Protein AF-A0AAN8Q2R5-F1 (afdb_monomer_lite)

Foldseek 3Di:
DVVVVLVVLVVLLVVLVVLQVVLVVVQVVVVVVCVVVVHDPDDDDVVSVVSNVVSVVSNVVSVVVNVDDDDDPDPVVVCVPDDPVNVVDDPVPDDPPDPCCVVCVVVVVVVVD

Sequence (113 aa):
MTQEMAFIHKLCVSVGLIALAHAAYSATQHHAYLRLTEQEFAWLPLDIILQCLFGLSITYYGIINIAGQFKSIKASAEMETKTWEMLSNRQSFYTFHHRGKALYGDRERVELE

Radius of gyration: 30.19 Å; chains: 1; bounding box: 70×29×69 Å

Organism: Patella caerulea (NC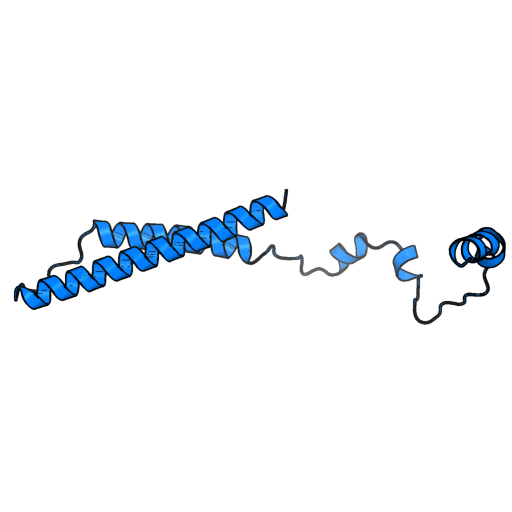BI:txid87958)

pLDDT: mean 84.05, std 10.54, range [48.56, 96.56]

Structure (mmCIF, N/CA/C/O backbone):
data_AF-A0AAN8Q2R5-F1
#
_entry.id   AF-A0AAN8Q2R5-F1
#
loop_
_atom_site.group_PDB
_atom_site.id
_atom_site.type_symbol
_atom_site.label_atom_id
_atom_site.label_alt_id
_atom_site.label_comp_id
_atom_site.label_asym_id
_atom_site.label_entity_id
_atom_site.label_seq_id
_atom_site.pdbx_PDB_ins_code
_atom_site.Cartn_x
_atom_site.Cartn_y
_atom_site.Cartn_z
_atom_site.occupancy
_atom_site.B_iso_or_equiv
_atom_site.auth_seq_id
_atom_site.auth_comp_id
_atom_site.auth_asym_id
_atom_site.auth_atom_id
_atom_site.pdbx_PDB_model_num
ATOM 1 N N . MET A 1 1 ? 5.264 9.672 -12.583 1.00 54.91 1 MET A N 1
ATOM 2 C CA . MET A 1 1 ? 3.885 9.137 -12.538 1.00 54.91 1 MET A CA 1
ATOM 3 C C . MET A 1 1 ? 3.796 7.776 -11.840 1.00 54.91 1 MET A C 1
ATOM 5 O O . MET A 1 1 ? 2.980 7.642 -10.947 1.00 54.91 1 MET A O 1
ATOM 9 N N . THR A 1 2 ? 4.639 6.778 -12.138 1.00 65.25 2 THR A N 1
ATOM 10 C CA . THR A 1 2 ? 4.578 5.460 -11.456 1.00 65.25 2 THR A CA 1
ATOM 11 C C . THR A 1 2 ? 5.019 5.482 -9.985 1.00 65.25 2 THR A C 1
ATOM 13 O O . THR A 1 2 ? 4.420 4.793 -9.164 1.00 65.25 2 THR A O 1
ATOM 16 N N . GLN A 1 3 ? 6.026 6.285 -9.624 1.00 63.62 3 GLN A N 1
ATOM 17 C CA . GLN A 1 3 ? 6.541 6.332 -8.246 1.00 63.62 3 GLN A CA 1
ATOM 18 C C . GLN A 1 3 ? 5.560 6.993 -7.259 1.00 63.62 3 GLN A C 1
ATOM 20 O O . GLN A 1 3 ? 5.387 6.513 -6.142 1.00 63.62 3 GLN A O 1
ATOM 25 N N . GLU A 1 4 ? 4.880 8.054 -7.695 1.00 71.56 4 GLU A N 1
ATOM 26 C CA . GLU A 1 4 ? 3.870 8.770 -6.907 1.00 71.56 4 GLU A CA 1
ATOM 27 C C . GLU A 1 4 ? 2.648 7.882 -6.637 1.00 71.56 4 GLU A C 1
ATOM 29 O O . GLU A 1 4 ? 2.227 7.718 -5.493 1.00 71.56 4 GLU A O 1
ATOM 34 N N . MET A 1 5 ? 2.166 7.179 -7.667 1.00 75.62 5 MET A N 1
ATOM 35 C CA . MET A 1 5 ? 1.076 6.212 -7.520 1.00 75.62 5 MET A CA 1
ATOM 36 C C . MET A 1 5 ? 1.480 5.050 -6.604 1.00 75.62 5 MET A C 1
ATOM 38 O O . MET A 1 5 ? 0.693 4.623 -5.765 1.00 75.62 5 MET A O 1
ATOM 42 N N . ALA A 1 6 ? 2.717 4.555 -6.688 1.00 79.44 6 ALA A N 1
ATOM 43 C CA . ALA A 1 6 ? 3.197 3.505 -5.788 1.00 79.44 6 ALA A CA 1
ATOM 44 C C . ALA A 1 6 ? 3.235 3.955 -4.315 1.00 79.44 6 ALA A C 1
ATOM 46 O O . ALA A 1 6 ? 2.950 3.156 -3.422 1.00 79.44 6 ALA A O 1
ATOM 47 N N . PHE A 1 7 ? 3.563 5.221 -4.049 1.00 88.25 7 PHE A N 1
ATOM 48 C CA . PHE A 1 7 ? 3.542 5.778 -2.697 1.00 88.25 7 PHE A CA 1
ATOM 49 C C . PHE A 1 7 ? 2.116 5.857 -2.135 1.00 88.25 7 PHE A C 1
ATOM 51 O O . PHE A 1 7 ? 1.884 5.427 -1.006 1.00 88.25 7 PHE A O 1
ATOM 58 N N . ILE A 1 8 ? 1.146 6.291 -2.946 1.00 89.44 8 ILE A N 1
ATOM 59 C CA . ILE A 1 8 ? -0.271 6.366 -2.557 1.00 89.44 8 ILE A CA 1
ATOM 60 C C . ILE A 1 8 ? -0.817 4.990 -2.153 1.00 89.44 8 ILE A C 1
ATOM 62 O O . ILE A 1 8 ? -1.465 4.870 -1.115 1.00 89.44 8 ILE A O 1
ATOM 66 N N . HIS A 1 9 ? -0.525 3.931 -2.914 1.00 89.56 9 HIS A N 1
ATOM 67 C CA . HIS A 1 9 ? -0.997 2.585 -2.565 1.00 89.56 9 HIS A CA 1
ATOM 68 C C . HIS A 1 9 ? -0.374 2.068 -1.262 1.00 89.56 9 HIS A C 1
ATOM 70 O O . HIS A 1 9 ? -1.068 1.461 -0.449 1.00 89.56 9 HIS A O 1
ATOM 76 N N . LYS A 1 10 ? 0.911 2.352 -1.015 1.00 90.31 10 LYS A N 1
ATOM 77 C CA . LYS A 1 10 ? 1.574 2.007 0.254 1.00 90.31 10 LYS A CA 1
ATOM 78 C C . LYS A 1 10 ? 0.969 2.764 1.435 1.00 90.31 10 LYS A C 1
ATOM 80 O O . LYS A 1 10 ? 0.736 2.160 2.481 1.00 90.31 10 LYS A O 1
ATOM 85 N N . LEU A 1 11 ? 0.664 4.051 1.257 1.00 92.81 11 LEU A N 1
ATOM 86 C CA . LEU A 1 11 ? -0.056 4.834 2.261 1.00 92.81 11 LEU A CA 1
ATOM 87 C C . LEU A 1 11 ? -1.445 4.249 2.531 1.00 92.81 11 LEU A C 1
ATOM 89 O O . LEU A 1 11 ? -1.792 4.029 3.688 1.00 92.81 11 LEU A O 1
ATOM 93 N N . CYS A 1 12 ? -2.198 3.915 1.482 1.00 92.12 12 CYS A N 1
ATOM 94 C CA . CYS A 1 12 ? -3.513 3.282 1.576 1.00 92.12 12 CYS A CA 1
ATOM 95 C C . CY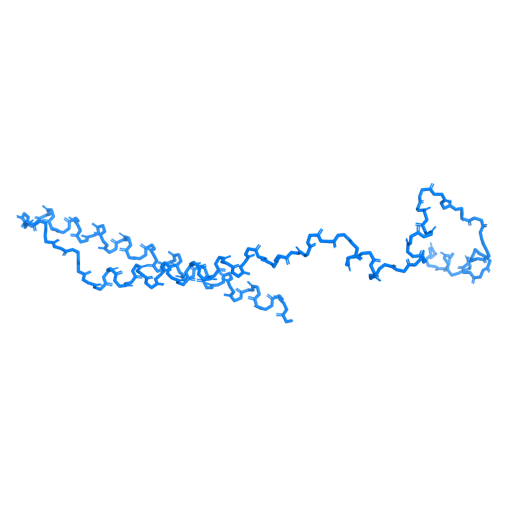S A 1 12 ? -3.475 1.989 2.415 1.00 92.12 12 CYS A C 1
ATOM 97 O O . CYS A 1 12 ? -4.262 1.837 3.349 1.00 92.12 12 CYS A O 1
ATOM 99 N N . VAL A 1 13 ? -2.497 1.107 2.166 1.00 93.69 13 VAL A N 1
ATOM 100 C CA . VAL A 1 13 ? -2.293 -0.113 2.970 1.00 93.69 13 VAL A CA 1
ATOM 101 C C . VAL A 1 13 ? -1.950 0.218 4.422 1.00 93.69 13 VAL A C 1
ATOM 103 O O . VAL A 1 13 ? -2.510 -0.389 5.331 1.00 93.69 13 VAL A O 1
ATOM 106 N N . SER A 1 14 ? -1.068 1.192 4.665 1.00 94.31 14 SER A N 1
ATOM 107 C CA . SER A 1 14 ? -0.693 1.574 6.033 1.00 94.31 14 SER A CA 1
ATOM 108 C C . SER A 1 14 ? -1.884 2.099 6.844 1.00 94.31 14 SER A C 1
ATOM 110 O O . SER A 1 14 ? -2.098 1.666 7.974 1.00 94.31 14 SER A O 1
ATOM 112 N N . VAL A 1 15 ? -2.716 2.956 6.245 1.00 94.56 15 VAL A N 1
ATOM 113 C CA . VAL A 1 15 ? -3.933 3.489 6.870 1.00 94.56 15 VAL A CA 1
ATOM 114 C C . VAL A 1 15 ? -4.953 2.377 7.113 1.00 94.56 15 VAL A C 1
ATOM 116 O O . VAL A 1 15 ? -5.528 2.308 8.197 1.00 94.56 15 VAL A O 1
ATOM 119 N N . GLY A 1 16 ? -5.135 1.469 6.149 1.00 94.19 16 GLY A N 1
ATOM 120 C CA . GLY A 1 16 ? -6.011 0.307 6.298 1.00 94.19 16 GLY A CA 1
ATOM 121 C C . GLY A 1 16 ? -5.600 -0.615 7.456 1.00 94.19 16 GLY A C 1
ATOM 122 O O . GLY A 1 16 ? -6.450 -1.021 8.249 1.00 94.19 16 GLY A O 1
ATOM 123 N N . LEU A 1 17 ? -4.297 -0.869 7.629 1.00 95.38 17 LEU A N 1
ATOM 124 C CA . LEU A 1 17 ? -3.769 -1.654 8.752 1.00 95.38 17 LEU A CA 1
ATOM 125 C C . LEU A 1 17 ? -3.958 -0.956 10.102 1.00 95.38 17 LEU A C 1
ATOM 127 O O . LEU A 1 17 ? -4.330 -1.610 11.075 1.00 95.38 17 LEU A O 1
ATOM 131 N N . ILE A 1 18 ? -3.747 0.361 10.170 1.00 96.56 18 ILE A N 1
ATOM 132 C CA . ILE A 1 18 ? -3.998 1.140 11.392 1.00 96.56 18 ILE A CA 1
ATOM 133 C C . ILE A 1 18 ? -5.489 1.095 11.753 1.00 96.56 18 ILE A C 1
ATOM 135 O O . ILE A 1 18 ? -5.833 0.881 12.915 1.00 96.56 18 ILE A O 1
ATOM 139 N N . ALA A 1 19 ? -6.383 1.229 10.769 1.00 94.62 19 ALA A N 1
ATOM 140 C CA . ALA A 1 19 ? -7.825 1.136 10.984 1.00 94.62 19 ALA A CA 1
ATOM 141 C C . ALA A 1 19 ? -8.253 -0.253 11.491 1.00 94.62 19 ALA A C 1
ATOM 143 O O . ALA A 1 19 ? -9.077 -0.341 12.403 1.00 94.62 19 ALA A O 1
ATOM 144 N N . LEU A 1 20 ? -7.665 -1.327 10.950 1.00 95.12 20 LEU A N 1
ATOM 145 C CA . LEU A 1 20 ? -7.889 -2.701 11.414 1.00 95.12 20 LEU A CA 1
ATOM 146 C C . LEU A 1 20 ? -7.361 -2.924 12.835 1.00 95.12 20 LEU A C 1
ATOM 148 O O . LEU A 1 20 ? -8.054 -3.523 13.655 1.00 95.12 20 LEU A O 1
ATOM 152 N N . ALA A 1 21 ? -6.172 -2.408 13.155 1.00 96.06 21 ALA A N 1
ATOM 153 C CA . ALA A 1 21 ? -5.616 -2.477 14.504 1.00 96.06 21 ALA A CA 1
ATOM 154 C C . ALA A 1 21 ? -6.504 -1.736 15.516 1.00 96.06 21 ALA A C 1
ATOM 156 O O . ALA A 1 21 ? -6.766 -2.251 16.603 1.00 96.06 21 ALA A O 1
ATOM 157 N N . HIS A 1 22 ? -7.030 -0.569 15.137 1.00 94.88 22 HIS A N 1
ATOM 158 C CA . HIS A 1 22 ? -7.983 0.176 15.954 1.00 94.88 22 HIS A CA 1
ATOM 159 C C . HIS A 1 22 ? -9.279 -0.617 16.178 1.00 94.88 22 HIS A C 1
ATOM 161 O O . HIS A 1 22 ? -9.724 -0.748 17.315 1.00 94.88 22 HIS A O 1
ATOM 167 N N . ALA A 1 23 ? -9.855 -1.210 15.127 1.00 94.56 23 ALA A N 1
ATOM 168 C CA . ALA A 1 23 ? -11.052 -2.045 15.249 1.00 94.56 23 ALA A CA 1
ATOM 169 C C . ALA A 1 23 ? -10.818 -3.270 16.155 1.00 94.56 23 ALA A C 1
ATOM 171 O O . ALA A 1 23 ? -11.665 -3.593 16.987 1.00 94.56 23 ALA A O 1
ATOM 172 N N . ALA A 1 24 ? -9.653 -3.918 16.049 1.00 94.00 24 ALA A N 1
ATOM 173 C CA . ALA A 1 24 ? -9.273 -5.044 16.902 1.00 94.00 24 ALA A CA 1
ATOM 174 C C . ALA A 1 24 ? -9.109 -4.631 18.374 1.00 94.00 24 ALA A C 1
ATOM 176 O O . ALA A 1 24 ? -9.561 -5.347 19.274 1.00 94.00 24 ALA A O 1
ATOM 177 N N . TYR A 1 25 ? -8.509 -3.463 18.625 1.00 95.12 25 TYR A N 1
ATOM 178 C CA . TYR A 1 25 ? -8.402 -2.898 19.969 1.00 95.12 25 TYR A CA 1
ATOM 179 C C . TYR A 1 25 ? -9.789 -2.604 20.555 1.00 95.12 25 TYR A C 1
ATOM 181 O O . TYR A 1 25 ? -10.096 -3.063 21.655 1.00 95.12 25 TYR A O 1
ATOM 189 N N . SER A 1 26 ? -10.663 -1.932 19.797 1.00 93.12 26 SER A N 1
ATOM 190 C CA . SER A 1 26 ? -12.041 -1.646 20.214 1.00 93.12 26 SER A CA 1
ATOM 191 C C . SER A 1 26 ? -12.840 -2.922 20.496 1.00 93.12 26 SER A C 1
ATOM 193 O O . SER A 1 26 ? -13.534 -2.989 21.508 1.00 93.12 26 SER A O 1
ATOM 195 N N . ALA A 1 27 ? -12.711 -3.956 19.657 1.00 91.50 27 ALA A N 1
ATOM 196 C CA . ALA A 1 27 ? -13.371 -5.244 19.874 1.00 91.50 27 ALA A CA 1
ATOM 197 C C . ALA A 1 27 ? -12.873 -5.926 21.158 1.00 91.50 27 ALA A C 1
ATOM 199 O O . ALA A 1 27 ? -13.670 -6.386 21.973 1.00 91.50 27 ALA A O 1
ATOM 200 N N . THR A 1 28 ? -11.556 -5.936 21.379 1.00 91.75 28 THR A N 1
ATOM 201 C CA . THR A 1 28 ? -10.950 -6.534 22.579 1.00 91.75 28 THR A CA 1
ATOM 202 C C . THR A 1 28 ? -11.386 -5.803 23.846 1.00 91.75 28 THR A C 1
ATOM 204 O O . THR A 1 28 ? -11.763 -6.441 24.830 1.00 91.75 28 THR A O 1
ATOM 207 N N . GLN A 1 29 ? -11.387 -4.468 23.820 1.00 91.81 29 GLN A N 1
ATOM 208 C CA . GLN A 1 29 ? -11.846 -3.649 24.938 1.00 91.81 29 GLN A CA 1
ATOM 209 C C . GLN A 1 29 ? -13.336 -3.868 25.221 1.00 91.81 29 GLN A C 1
ATOM 211 O O . GLN A 1 29 ? -13.722 -3.992 26.381 1.00 91.81 29 GLN A O 1
ATOM 216 N N . HIS A 1 30 ? -14.166 -3.967 24.181 1.00 88.62 30 HIS A N 1
ATOM 217 C CA . HIS A 1 30 ? -15.588 -4.264 24.328 1.00 88.62 30 HIS A CA 1
ATOM 218 C C . HIS A 1 30 ? -15.807 -5.637 24.980 1.00 88.62 30 HIS A C 1
ATOM 220 O O . HIS A 1 30 ? -16.524 -5.743 25.971 1.00 88.62 30 HIS A O 1
ATOM 226 N N . HIS A 1 31 ? -15.105 -6.674 24.517 1.00 87.00 31 HIS A N 1
ATOM 227 C CA . HIS A 1 31 ? -15.169 -8.005 25.127 1.00 87.00 31 HIS A CA 1
ATOM 228 C C . HIS A 1 31 ? -14.694 -8.005 26.588 1.00 87.00 31 HIS A C 1
ATOM 230 O O . HIS A 1 31 ? -15.279 -8.687 27.427 1.00 87.00 31 HIS A O 1
ATOM 236 N N . ALA A 1 32 ? -13.646 -7.244 26.917 1.00 88.00 32 ALA A N 1
ATOM 237 C CA . ALA A 1 32 ? -13.186 -7.098 28.296 1.00 88.00 32 ALA A CA 1
ATOM 238 C C . ALA A 1 32 ? -14.240 -6.405 29.176 1.00 88.00 32 ALA A C 1
ATOM 240 O O . ALA A 1 32 ? -14.489 -6.852 30.294 1.00 88.00 32 ALA A O 1
ATOM 241 N N . TYR A 1 33 ? -14.895 -5.364 28.657 1.00 86.75 33 TYR A N 1
ATOM 242 C CA . TYR A 1 33 ? -15.955 -4.635 29.352 1.00 86.75 33 TYR A CA 1
ATOM 243 C C . TYR A 1 33 ? -17.172 -5.517 29.666 1.00 86.75 33 TYR A C 1
ATOM 245 O O . TYR A 1 33 ? -17.639 -5.512 30.806 1.00 86.75 33 TYR A O 1
ATOM 253 N N . LEU A 1 34 ? -17.640 -6.324 28.705 1.00 86.06 34 LEU A N 1
ATOM 254 C CA . LEU A 1 34 ? -18.760 -7.250 28.930 1.00 86.06 34 LEU A CA 1
ATOM 255 C C . LEU A 1 34 ? -18.425 -8.294 30.001 1.00 86.06 34 LEU A C 1
ATOM 257 O O . LEU A 1 34 ? -19.242 -8.572 30.873 1.00 86.06 34 LEU A O 1
ATOM 261 N N . ARG A 1 35 ? -17.193 -8.821 29.988 1.00 84.19 35 ARG A N 1
ATOM 262 C CA . ARG A 1 35 ? -16.726 -9.773 31.008 1.00 84.19 35 ARG A CA 1
ATOM 263 C C . ARG A 1 35 ? -16.708 -9.171 32.414 1.00 84.19 35 ARG A C 1
ATOM 265 O O . ARG A 1 35 ? -16.997 -9.881 33.366 1.00 84.19 35 ARG A O 1
ATOM 272 N N . LEU A 1 36 ? -16.354 -7.892 32.542 1.00 86.12 36 LEU A N 1
ATOM 273 C CA . LEU A 1 36 ? -16.322 -7.167 33.820 1.00 86.12 36 LEU A CA 1
ATOM 274 C C . LEU A 1 36 ? -17.718 -6.869 34.379 1.00 86.12 36 LEU A C 1
ATOM 276 O O . LEU A 1 36 ? -17.872 -6.747 35.588 1.00 86.12 36 LEU A O 1
ATOM 280 N N . THR A 1 37 ? -18.716 -6.718 33.510 1.00 84.50 37 THR A N 1
ATOM 281 C CA . THR A 1 37 ? -20.087 -6.340 33.887 1.00 84.50 37 THR A CA 1
ATOM 282 C C . THR A 1 37 ? -21.037 -7.532 34.001 1.00 84.50 37 THR A C 1
ATOM 284 O O . THR A 1 37 ? -22.226 -7.323 34.231 1.00 84.50 37 THR A O 1
ATOM 287 N N . GLU A 1 38 ? -20.525 -8.761 33.845 1.00 80.50 38 GLU A N 1
ATOM 288 C CA . GLU A 1 38 ? -21.297 -10.017 33.845 1.00 80.50 38 GLU A CA 1
ATOM 289 C C . GLU A 1 38 ? -22.513 -9.999 32.901 1.00 80.50 38 GLU A C 1
ATOM 291 O O . GLU A 1 38 ? -23.464 -10.761 33.070 1.00 80.50 38 GLU A O 1
ATOM 296 N N . GLN A 1 39 ? -22.496 -9.138 31.879 1.00 75.81 39 GLN A N 1
ATOM 297 C CA . GLN A 1 39 ? -23.541 -9.130 30.865 1.00 75.81 39 GLN A CA 1
ATOM 298 C C . GLN A 1 39 ? -23.347 -10.317 29.923 1.00 75.81 39 GLN A C 1
ATOM 300 O O . GLN A 1 39 ? -22.217 -10.678 29.581 1.00 75.81 39 GLN A O 1
ATOM 305 N N . GLU A 1 40 ? -24.451 -10.927 29.482 1.00 70.94 40 GLU A N 1
ATOM 306 C CA . GLU A 1 40 ? -24.391 -11.940 28.429 1.00 70.94 40 GLU A CA 1
ATOM 307 C C . GLU A 1 40 ? -23.700 -11.352 27.195 1.00 70.94 40 GLU A C 1
ATOM 309 O O . GLU A 1 40 ? -23.849 -10.161 26.915 1.00 70.94 40 GLU A O 1
ATOM 314 N N . PHE A 1 41 ? -22.920 -12.176 26.482 1.00 62.94 41 PHE A N 1
ATOM 315 C CA . PHE A 1 41 ? -22.160 -11.778 25.295 1.00 62.94 41 PHE A CA 1
ATOM 316 C C . PHE A 1 41 ? -23.098 -11.248 24.206 1.00 62.94 41 PHE A C 1
ATOM 318 O O . PHE A 1 41 ? -23.526 -11.972 23.307 1.00 62.94 41 PHE A O 1
ATOM 325 N N . ALA A 1 42 ? -23.430 -9.967 24.308 1.00 67.31 42 ALA A N 1
ATOM 326 C CA . ALA A 1 42 ? -24.182 -9.249 23.314 1.00 67.31 42 ALA A CA 1
ATOM 327 C C . ALA A 1 42 ? -23.334 -9.128 22.046 1.00 67.31 42 ALA A C 1
ATOM 329 O O . ALA A 1 42 ? -22.101 -9.106 22.072 1.00 67.31 42 ALA A O 1
ATOM 330 N N . TRP A 1 43 ? -24.035 -9.080 20.922 1.00 74.00 43 TRP A N 1
ATOM 331 C CA . TRP A 1 43 ? -23.480 -8.907 19.591 1.00 74.00 43 TRP A CA 1
ATOM 332 C C . TRP A 1 43 ? -22.498 -7.732 19.543 1.00 74.00 43 TRP A C 1
ATOM 334 O O . TRP A 1 43 ? -22.737 -6.689 20.153 1.00 74.00 43 TRP A O 1
ATOM 344 N N . LEU A 1 44 ? -21.409 -7.892 18.786 1.00 80.88 44 LEU A N 1
ATOM 345 C CA . LEU A 1 44 ? -20.426 -6.828 18.604 1.00 80.88 44 LEU A CA 1
ATOM 346 C C . LEU A 1 44 ? -21.113 -5.600 17.972 1.00 80.88 44 LEU A C 1
ATOM 348 O O . LEU A 1 44 ? -21.858 -5.770 17.000 1.00 80.88 44 LEU A O 1
ATOM 352 N N . PRO A 1 45 ? -20.882 -4.377 18.480 1.00 87.38 45 PRO A N 1
ATOM 353 C CA . PRO A 1 45 ? -21.531 -3.186 17.953 1.00 87.38 45 PRO A CA 1
ATOM 354 C C . PRO A 1 45 ? -21.232 -3.018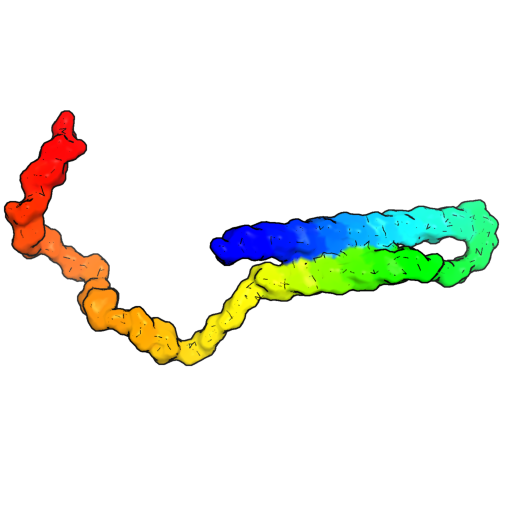 16.461 1.00 87.38 45 PRO A C 1
ATOM 356 O O . PRO A 1 45 ? -20.097 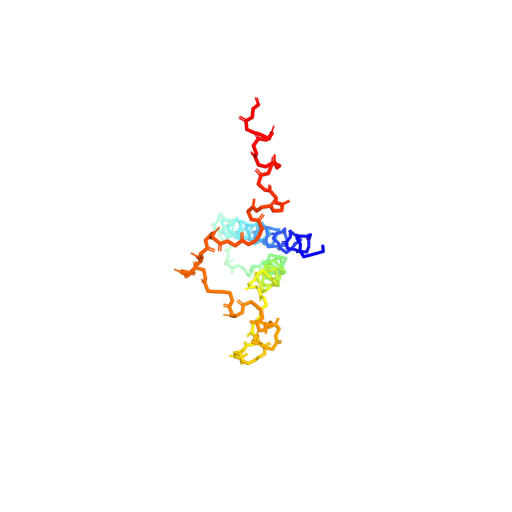-3.208 16.008 1.00 87.38 45 PRO A O 1
ATOM 359 N N . LEU A 1 46 ? -22.269 -2.646 15.705 1.00 88.69 46 LEU A N 1
ATOM 360 C CA . LEU A 1 46 ? -22.217 -2.530 14.244 1.00 88.69 46 LEU A CA 1
ATOM 361 C C . LEU A 1 46 ? -21.098 -1.600 13.768 1.00 88.69 46 LEU A C 1
ATOM 363 O O . LEU A 1 46 ? -20.481 -1.874 12.743 1.00 88.69 46 LEU A O 1
ATOM 367 N N . ASP A 1 47 ? -20.778 -0.561 14.536 1.00 90.38 47 ASP A N 1
ATOM 368 C CA . ASP A 1 47 ? -19.718 0.390 14.199 1.00 90.38 47 ASP A CA 1
ATOM 369 C C . ASP A 1 47 ? -18.340 -0.285 14.078 1.00 90.38 47 ASP A C 1
ATOM 371 O O . ASP A 1 47 ? -17.601 -0.016 13.129 1.00 90.38 47 ASP A O 1
ATOM 375 N N . ILE A 1 48 ? -18.009 -1.229 14.973 1.00 92.56 48 ILE A N 1
ATOM 376 C CA . ILE A 1 48 ? -16.734 -1.971 14.931 1.00 92.56 48 ILE A CA 1
ATOM 377 C C . ILE A 1 48 ? -16.700 -2.906 13.717 1.00 92.56 48 ILE A C 1
ATOM 379 O O . ILE A 1 48 ? -15.671 -3.026 13.047 1.00 92.56 48 ILE A O 1
ATOM 383 N N . ILE A 1 49 ? -17.832 -3.546 13.410 1.00 92.69 49 ILE A N 1
ATOM 384 C CA . ILE A 1 49 ? -17.967 -4.437 12.251 1.00 92.69 49 ILE A CA 1
ATOM 385 C C . ILE A 1 49 ? -17.765 -3.645 10.956 1.00 92.69 49 ILE A C 1
ATOM 387 O O . ILE A 1 49 ? -16.980 -4.055 10.100 1.00 92.69 49 ILE A O 1
ATOM 391 N N . LEU A 1 50 ? -18.422 -2.489 10.828 1.00 94.19 50 LEU A N 1
ATOM 392 C CA . LEU A 1 50 ? -18.285 -1.612 9.669 1.00 94.19 50 LEU A CA 1
ATOM 393 C C . LEU A 1 50 ? -16.852 -1.089 9.537 1.00 94.19 50 LEU A C 1
ATOM 395 O O . LEU A 1 50 ? -16.279 -1.178 8.452 1.00 94.19 50 LEU A O 1
ATOM 399 N N . GLN A 1 51 ? -16.233 -0.618 10.624 1.00 94.06 51 GLN A N 1
ATOM 400 C CA . GLN A 1 51 ? -14.847 -0.143 10.592 1.00 94.06 51 GLN A CA 1
ATOM 401 C C . GLN A 1 51 ? -13.868 -1.241 10.155 1.00 94.06 51 GLN A C 1
ATOM 403 O O . GLN A 1 51 ? -12.967 -0.979 9.355 1.00 94.06 51 GLN A O 1
ATOM 408 N N . CYS A 1 52 ? -14.064 -2.476 10.623 1.00 95.25 52 CYS A N 1
ATOM 409 C CA . CYS A 1 52 ? -13.271 -3.624 10.195 1.00 95.25 52 CYS A CA 1
ATOM 410 C C . CYS A 1 52 ? -13.474 -3.925 8.700 1.00 95.25 52 CYS A C 1
ATOM 412 O O . CYS A 1 52 ? -12.499 -4.084 7.967 1.00 95.25 52 CYS A O 1
ATOM 414 N N . LEU A 1 53 ? -14.723 -3.926 8.217 1.00 95.88 53 LEU A N 1
ATOM 415 C CA . LEU A 1 53 ? -15.052 -4.188 6.813 1.00 95.88 53 LEU A CA 1
ATOM 416 C C . LEU A 1 53 ? -14.452 -3.133 5.869 1.00 95.88 53 LEU A C 1
ATOM 418 O O . LEU A 1 53 ? -13.876 -3.479 4.833 1.00 95.88 53 LEU A O 1
ATOM 422 N N . PHE A 1 54 ? -14.541 -1.852 6.234 1.00 95.12 54 PHE A N 1
ATOM 423 C CA . PHE A 1 54 ? -13.927 -0.762 5.476 1.00 95.12 54 PHE A CA 1
ATOM 424 C C . PHE A 1 54 ? -12.397 -0.847 5.509 1.00 95.12 54 PHE A C 1
ATOM 426 O O . PHE A 1 54 ? -11.764 -0.784 4.454 1.00 95.12 54 PHE A O 1
ATOM 433 N N . GLY A 1 55 ? -11.796 -1.061 6.685 1.00 94.81 55 GLY A N 1
ATOM 434 C CA . GLY A 1 55 ? -10.345 -1.216 6.835 1.00 94.81 55 GLY A CA 1
ATOM 435 C C . GLY A 1 55 ? -9.788 -2.389 6.022 1.00 94.81 55 GLY A C 1
ATOM 436 O O . GLY A 1 55 ? -8.768 -2.252 5.341 1.00 94.81 55 GLY A O 1
ATOM 437 N N . LEU A 1 56 ? -10.499 -3.519 6.011 1.00 95.12 56 LEU A N 1
ATOM 438 C CA . LEU A 1 56 ? -10.170 -4.687 5.199 1.00 95.12 56 LEU A CA 1
ATOM 439 C C . LEU A 1 56 ? -10.268 -4.380 3.700 1.00 95.12 56 LEU A C 1
ATOM 441 O O . LEU A 1 56 ? -9.332 -4.671 2.958 1.00 95.12 56 LEU A O 1
ATOM 445 N N . SER A 1 57 ? -11.364 -3.757 3.258 1.00 95.44 57 SER A N 1
ATOM 446 C CA . SER A 1 57 ? -11.596 -3.435 1.843 1.00 95.44 57 SER A CA 1
ATOM 447 C C . SER A 1 57 ? -10.522 -2.493 1.286 1.00 95.44 57 SER A C 1
ATOM 449 O O . SER A 1 57 ? -9.984 -2.730 0.204 1.00 95.44 57 SER A O 1
ATOM 451 N N . ILE A 1 58 ? -10.153 -1.462 2.055 1.00 93.44 58 ILE A N 1
ATOM 452 C CA . ILE A 1 58 ? -9.087 -0.507 1.716 1.00 93.44 58 ILE A CA 1
ATOM 453 C C . ILE A 1 58 ? -7.733 -1.221 1.620 1.00 93.44 58 ILE A C 1
ATOM 455 O O . ILE A 1 58 ? -7.006 -1.059 0.638 1.00 93.44 58 ILE A O 1
ATOM 459 N N . THR A 1 59 ? -7.411 -2.054 2.612 1.00 94.50 59 THR A N 1
ATOM 460 C CA . THR A 1 59 ? -6.148 -2.805 2.651 1.00 94.50 59 THR A CA 1
ATOM 461 C C . THR A 1 59 ? -6.040 -3.767 1.467 1.00 94.50 59 THR A C 1
ATOM 463 O O . THR A 1 59 ? -5.013 -3.803 0.791 1.00 94.50 59 THR A O 1
ATOM 466 N N . TYR A 1 60 ? -7.115 -4.500 1.170 1.00 93.75 60 TYR A N 1
ATOM 467 C CA . TYR A 1 60 ? -7.193 -5.423 0.039 1.00 93.75 60 TYR A CA 1
ATOM 468 C C . TYR A 1 60 ? -6.956 -4.708 -1.296 1.00 93.75 60 TYR A C 1
ATOM 470 O O . TYR A 1 60 ? -6.108 -5.127 -2.085 1.00 93.75 60 TYR A O 1
ATOM 478 N N . TYR A 1 61 ? -7.632 -3.577 -1.514 1.00 91.19 61 TYR A N 1
ATOM 479 C CA . TYR A 1 61 ? -7.448 -2.765 -2.714 1.00 91.19 61 TYR A CA 1
ATOM 480 C C . TYR A 1 61 ? -6.013 -2.229 -2.842 1.00 91.19 61 TYR A C 1
ATOM 482 O O . TYR A 1 61 ? -5.421 -2.260 -3.923 1.00 91.19 61 TYR A O 1
ATOM 490 N N . GLY A 1 62 ? -5.416 -1.771 -1.740 1.00 90.38 62 GLY A N 1
ATOM 491 C CA . GLY A 1 62 ? -4.031 -1.304 -1.726 1.00 90.38 62 GLY A CA 1
ATOM 492 C C . GLY A 1 62 ? -3.028 -2.405 -2.089 1.00 90.38 62 GLY A C 1
ATOM 493 O O . GLY A 1 62 ? -2.130 -2.171 -2.898 1.00 90.38 62 GLY A O 1
ATOM 494 N N . ILE A 1 63 ? -3.205 -3.618 -1.556 1.00 91.25 63 ILE A N 1
ATOM 495 C CA . ILE A 1 63 ? -2.302 -4.753 -1.802 1.00 91.25 63 ILE A CA 1
ATOM 496 C C . ILE A 1 63 ? -2.332 -5.187 -3.270 1.00 91.25 63 ILE A C 1
ATOM 498 O O . ILE A 1 63 ? -1.267 -5.387 -3.855 1.00 91.25 63 ILE A O 1
ATOM 502 N N . ILE A 1 64 ? -3.515 -5.290 -3.885 1.00 91.12 64 ILE A N 1
ATOM 503 C CA . ILE A 1 64 ? -3.637 -5.683 -5.301 1.00 91.12 64 ILE A CA 1
ATOM 504 C C . ILE A 1 64 ? -2.855 -4.726 -6.201 1.00 91.12 64 ILE A C 1
ATOM 506 O O . ILE A 1 64 ? -2.148 -5.161 -7.105 1.00 91.12 64 ILE A O 1
ATOM 510 N N . ASN A 1 65 ? -2.932 -3.426 -5.925 1.00 88.19 65 ASN A N 1
ATOM 511 C CA . ASN A 1 65 ? -2.217 -2.426 -6.711 1.00 88.19 65 ASN A CA 1
ATOM 512 C C . ASN A 1 65 ? -0.693 -2.455 -6.487 1.00 88.19 65 ASN A C 1
ATOM 514 O O . ASN A 1 65 ? 0.065 -2.084 -7.382 1.00 88.19 65 ASN A O 1
ATOM 518 N N . ILE A 1 66 ? -0.223 -2.914 -5.320 1.00 87.88 66 ILE A N 1
ATOM 519 C CA . ILE A 1 66 ? 1.211 -3.085 -5.027 1.00 87.88 66 ILE A CA 1
ATOM 520 C C . ILE A 1 66 ? 1.773 -4.367 -5.650 1.00 87.88 66 ILE A C 1
ATOM 522 O O . ILE A 1 66 ? 2.945 -4.382 -6.025 1.00 87.88 66 ILE A O 1
ATOM 526 N N . ALA A 1 67 ? 0.962 -5.423 -5.781 1.00 85.25 67 ALA A N 1
ATOM 527 C CA . ALA A 1 67 ? 1.386 -6.736 -6.280 1.00 85.25 67 ALA A CA 1
ATOM 528 C C . ALA A 1 67 ? 1.977 -6.705 -7.705 1.00 85.25 67 ALA A C 1
ATOM 530 O O . ALA A 1 67 ? 2.654 -7.646 -8.116 1.00 85.25 67 ALA A O 1
ATOM 531 N N . GLY A 1 68 ? 1.795 -5.596 -8.425 1.00 79.94 68 GLY A N 1
ATOM 532 C CA . GLY A 1 68 ? 2.405 -5.350 -9.721 1.00 79.94 68 GLY A CA 1
ATOM 533 C C . GLY A 1 68 ? 1.521 -5.802 -10.874 1.00 79.94 68 GLY A C 1
ATOM 534 O O . GLY A 1 68 ? 0.492 -6.452 -10.701 1.00 79.94 68 GLY A O 1
ATOM 535 N N . GLN A 1 69 ? 1.909 -5.403 -12.082 1.00 82.25 69 GLN A N 1
ATOM 536 C CA . GLN A 1 69 ? 1.163 -5.750 -13.284 1.00 82.25 69 GLN A CA 1
ATOM 537 C C . GLN A 1 69 ? 1.616 -7.097 -13.834 1.00 82.25 69 GLN A C 1
ATOM 539 O O . GLN A 1 69 ? 2.803 -7.429 -13.834 1.00 82.25 69 GLN A O 1
ATOM 544 N N . PHE A 1 70 ? 0.657 -7.859 -14.353 1.00 83.12 70 PHE A N 1
ATOM 545 C CA . PHE A 1 70 ? 0.951 -9.098 -15.052 1.00 83.12 70 PHE A CA 1
ATOM 546 C C . PHE A 1 70 ? 1.706 -8.809 -16.351 1.00 83.12 70 PHE A C 1
ATOM 548 O O . PHE A 1 70 ? 1.282 -7.985 -17.163 1.00 83.12 70 PHE A O 1
ATOM 555 N N . LYS A 1 71 ? 2.821 -9.514 -16.561 1.00 80.31 71 LYS A N 1
ATOM 556 C CA . LYS A 1 71 ? 3.563 -9.490 -17.825 1.00 80.31 71 LYS A CA 1
ATOM 557 C C . LYS A 1 71 ? 2.989 -10.533 -18.783 1.00 80.31 71 LYS A C 1
ATOM 559 O O . LYS A 1 71 ? 2.562 -11.607 -18.360 1.00 80.31 71 LYS A O 1
ATOM 564 N N . SER A 1 72 ? 2.995 -10.241 -20.082 1.00 80.31 72 SER A N 1
ATOM 565 C CA . SER A 1 72 ? 2.544 -11.192 -21.099 1.00 80.31 72 SER A CA 1
ATOM 566 C C . SER A 1 72 ? 3.415 -12.452 -21.117 1.00 80.31 72 SER A C 1
ATOM 568 O O . SER A 1 72 ? 4.638 -12.357 -21.180 1.00 80.31 72 SER A O 1
ATOM 570 N N . ILE A 1 73 ? 2.777 -13.627 -21.151 1.00 79.25 73 ILE A N 1
ATOM 571 C CA . ILE A 1 73 ? 3.451 -14.941 -21.182 1.00 79.25 73 ILE A CA 1
ATOM 572 C C . ILE A 1 73 ? 4.205 -15.163 -22.508 1.00 79.25 73 ILE A C 1
ATOM 574 O O . ILE A 1 73 ? 5.189 -15.897 -22.564 1.00 79.25 73 ILE A O 1
ATOM 578 N N . LYS A 1 74 ? 3.761 -14.529 -23.602 1.00 82.00 74 LYS A N 1
ATOM 579 C CA . LYS A 1 74 ? 4.381 -14.687 -24.924 1.00 82.00 74 LYS A CA 1
ATOM 580 C C . LYS A 1 74 ? 5.748 -14.002 -24.971 1.00 82.00 74 LYS A C 1
ATOM 582 O O . LYS A 1 74 ? 5.820 -12.780 -25.058 1.00 82.00 74 LYS A O 1
ATOM 587 N N . ALA A 1 75 ? 6.812 -14.800 -25.031 1.00 74.56 75 ALA A N 1
ATOM 588 C CA . ALA A 1 75 ? 8.180 -14.310 -25.201 1.00 74.56 75 ALA A CA 1
ATOM 589 C C . ALA A 1 75 ? 8.364 -13.487 -26.491 1.00 74.56 75 ALA A C 1
ATOM 591 O O . ALA A 1 75 ? 9.112 -12.514 -26.503 1.00 74.56 75 ALA A O 1
ATOM 592 N N . SER A 1 76 ? 7.633 -13.816 -27.563 1.00 73.81 76 SER A N 1
ATOM 593 C CA . SER A 1 76 ? 7.702 -13.093 -28.841 1.00 73.81 76 SER A CA 1
ATOM 594 C C . SER A 1 76 ? 7.317 -11.613 -28.726 1.00 73.81 76 SER A C 1
ATOM 596 O O . SER A 1 76 ? 7.905 -10.796 -29.422 1.00 73.81 76 SER A O 1
ATOM 598 N N . ALA A 1 77 ? 6.394 -11.258 -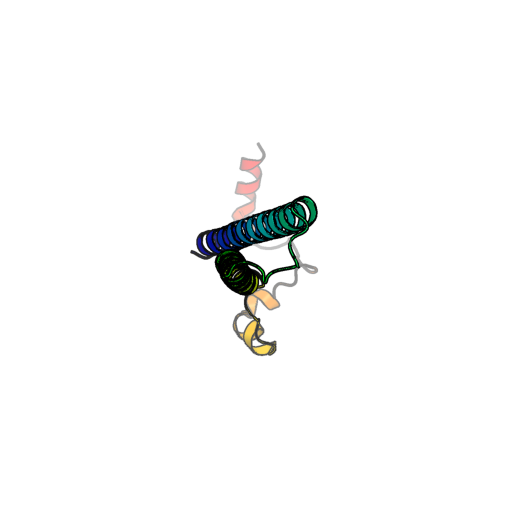27.822 1.00 73.31 77 ALA A N 1
ATOM 599 C CA . ALA A 1 77 ? 5.974 -9.867 -27.615 1.00 73.31 77 ALA A CA 1
ATOM 600 C C . ALA A 1 77 ? 7.083 -9.011 -26.973 1.00 73.31 77 ALA A C 1
ATOM 602 O O . ALA A 1 77 ? 7.208 -7.822 -27.251 1.00 73.31 77 ALA A O 1
ATOM 603 N N . GLU A 1 78 ? 7.919 -9.621 -26.132 1.00 74.88 78 GLU A N 1
ATOM 604 C CA . GLU A 1 78 ? 9.101 -8.967 -25.564 1.00 74.88 78 GLU A CA 1
ATOM 605 C C . GLU A 1 78 ? 10.284 -8.955 -26.543 1.00 74.88 78 GLU A C 1
ATOM 607 O O . GLU A 1 78 ? 11.098 -8.033 -26.521 1.00 74.88 78 GLU A O 1
ATOM 612 N N . MET A 1 79 ? 10.389 -9.954 -27.425 1.00 74.06 79 MET A N 1
ATOM 613 C CA . MET A 1 79 ? 11.441 -9.991 -28.445 1.00 74.06 79 MET A CA 1
AT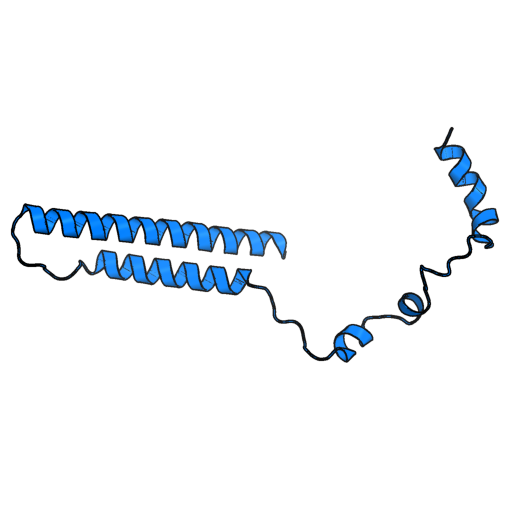OM 614 C C . MET A 1 79 ? 11.197 -9.022 -29.604 1.00 74.06 79 MET A C 1
ATOM 616 O O . MET A 1 79 ? 12.167 -8.572 -30.202 1.00 74.06 79 MET A O 1
ATOM 620 N N . GLU A 1 80 ? 9.951 -8.648 -29.898 1.00 76.94 80 GLU A N 1
ATOM 621 C CA . GLU A 1 80 ? 9.636 -7.655 -30.937 1.00 76.94 80 GLU A CA 1
ATOM 622 C C . GLU A 1 80 ? 10.201 -6.261 -30.610 1.00 76.94 80 GLU A C 1
ATOM 624 O O . GLU A 1 80 ? 10.597 -5.517 -31.502 1.00 76.94 80 GLU A O 1
ATOM 629 N N . THR A 1 81 ? 10.326 -5.921 -29.323 1.00 80.31 81 THR A N 1
ATOM 630 C CA . THR A 1 81 ? 10.929 -4.653 -28.877 1.00 80.31 81 THR A CA 1
ATOM 631 C C . THR A 1 81 ? 12.461 -4.668 -28.889 1.00 80.31 81 THR A C 1
ATOM 633 O O . THR A 1 81 ? 13.087 -3.638 -28.634 1.00 80.31 81 THR A O 1
ATOM 636 N N . LYS A 1 82 ? 13.095 -5.814 -29.166 1.00 83.38 82 LYS A N 1
ATOM 637 C CA . LYS A 1 82 ? 14.555 -5.960 -29.188 1.00 83.38 82 LYS A CA 1
ATOM 638 C C . LYS A 1 82 ? 15.073 -5.844 -30.623 1.00 83.38 82 LYS A C 1
ATOM 640 O O . LYS A 1 82 ? 14.779 -6.680 -31.470 1.00 83.38 82 LYS A O 1
ATOM 645 N N . THR A 1 83 ? 15.906 -4.839 -30.886 1.00 86.31 83 THR A N 1
ATOM 646 C CA . THR A 1 83 ? 16.562 -4.658 -32.193 1.00 86.31 83 THR A CA 1
ATOM 647 C C . THR A 1 83 ? 17.724 -5.634 -32.382 1.00 86.31 83 THR A C 1
ATOM 649 O O . THR A 1 83 ? 18.393 -6.017 -31.420 1.00 86.31 83 THR A O 1
ATOM 652 N N . TRP A 1 84 ? 18.022 -5.975 -33.638 1.00 83.56 84 TRP A N 1
ATOM 653 C CA . TRP A 1 84 ? 19.142 -6.844 -34.012 1.00 83.56 84 TRP A CA 1
ATOM 654 C C . TRP A 1 84 ? 20.496 -6.364 -33.463 1.00 83.56 84 TRP A C 1
ATOM 656 O O . TRP A 1 84 ? 21.278 -7.182 -32.991 1.00 83.56 84 TRP A O 1
ATOM 666 N N . GLU A 1 85 ? 20.731 -5.051 -33.397 1.00 83.69 85 GLU A N 1
ATOM 667 C CA . GLU A 1 85 ? 21.937 -4.456 -32.795 1.00 83.69 85 GLU A CA 1
ATOM 668 C C . GLU A 1 85 ? 22.135 -4.853 -31.322 1.00 83.69 85 GLU A C 1
ATOM 670 O O . GLU A 1 85 ? 23.251 -5.148 -30.898 1.00 83.69 85 GLU A O 1
ATOM 675 N N . MET A 1 86 ? 21.053 -4.937 -30.535 1.00 85.19 86 MET A N 1
ATOM 676 C CA . MET A 1 86 ? 21.140 -5.365 -29.133 1.00 85.19 86 MET A CA 1
ATOM 677 C C . MET A 1 86 ? 21.484 -6.850 -29.002 1.00 85.19 86 MET A C 1
ATOM 679 O O . MET A 1 86 ? 22.126 -7.240 -28.031 1.00 85.19 86 MET A O 1
ATOM 683 N N . LEU A 1 87 ? 21.039 -7.674 -29.955 1.00 83.81 87 LEU A N 1
ATOM 684 C CA . LEU A 1 87 ? 21.272 -9.119 -29.954 1.00 83.81 87 LEU A CA 1
ATOM 685 C C . LEU A 1 87 ? 22.648 -9.486 -30.530 1.00 83.81 87 LEU A C 1
ATOM 687 O O . LEU A 1 87 ? 23.296 -10.411 -30.044 1.00 83.81 87 LEU A O 1
ATOM 691 N N . SER A 1 88 ? 23.093 -8.755 -31.554 1.00 86.00 88 SER A N 1
ATOM 692 C CA . SER A 1 88 ? 24.396 -8.916 -32.214 1.00 86.00 88 SER A CA 1
ATOM 693 C C . SER A 1 88 ? 25.556 -8.519 -31.293 1.00 86.00 88 SER A C 1
ATOM 695 O O . SER A 1 88 ? 26.659 -9.065 -31.361 1.00 86.00 88 SER A O 1
ATOM 697 N N . ASN A 1 89 ? 25.287 -7.614 -30.354 1.00 88.75 89 ASN A N 1
ATOM 698 C CA . ASN A 1 89 ? 26.226 -7.184 -29.339 1.00 88.75 89 ASN A CA 1
ATOM 699 C C . ASN A 1 89 ? 26.527 -8.286 -28.302 1.00 88.75 89 ASN A C 1
ATOM 701 O O . ASN A 1 89 ? 25.846 -8.423 -27.284 1.00 88.75 89 ASN A O 1
ATOM 705 N N . ARG A 1 90 ? 27.586 -9.070 -28.535 1.00 89.00 90 ARG A N 1
ATOM 706 C CA . ARG A 1 90 ? 27.975 -10.184 -27.659 1.00 89.00 90 ARG A CA 1
ATOM 707 C C . ARG A 1 90 ? 29.092 -9.784 -26.699 1.00 89.00 90 ARG A C 1
ATOM 709 O O . ARG A 1 90 ? 30.270 -9.875 -27.032 1.00 89.00 90 ARG A O 1
ATOM 716 N N . GLN A 1 91 ? 28.704 -9.396 -25.482 1.00 87.06 91 GLN A N 1
ATOM 717 C CA . GLN A 1 91 ? 29.609 -8.823 -24.473 1.00 87.06 91 GLN A CA 1
ATOM 718 C C . GLN A 1 91 ? 30.831 -9.701 -24.158 1.00 87.06 91 GLN A C 1
ATOM 720 O O . GLN A 1 91 ? 31.929 -9.189 -23.970 1.00 87.06 91 GLN A O 1
ATOM 725 N N . SER A 1 92 ? 30.675 -11.027 -24.164 1.00 90.69 92 SER A N 1
ATOM 726 C CA . SER A 1 92 ? 31.782 -11.961 -23.909 1.00 90.69 92 SER A CA 1
ATOM 727 C C . SER A 1 92 ? 32.856 -11.991 -25.006 1.00 90.69 92 SER A C 1
ATOM 729 O O . SER A 1 92 ? 33.914 -12.565 -24.786 1.00 90.69 92 SER A O 1
ATOM 731 N N . PHE A 1 93 ? 32.595 -11.415 -26.183 1.00 91.38 93 PHE A N 1
ATOM 732 C CA . PHE A 1 93 ? 33.499 -11.433 -27.341 1.00 91.38 93 PHE A CA 1
ATOM 733 C C . PHE A 1 93 ? 33.936 -10.025 -27.759 1.00 91.38 93 PHE A C 1
ATOM 735 O O . PHE A 1 93 ? 34.323 -9.802 -28.908 1.00 91.38 93 PHE A O 1
ATOM 742 N N . TYR A 1 94 ? 33.883 -9.057 -26.842 1.00 89.62 94 TYR A N 1
ATOM 743 C CA . TYR A 1 94 ? 34.368 -7.723 -27.152 1.00 89.62 94 TYR A CA 1
ATOM 744 C C . TYR A 1 94 ? 35.863 -7.710 -27.444 1.00 89.62 94 TYR A C 1
ATOM 746 O O . TYR A 1 94 ? 36.686 -8.203 -26.678 1.00 89.62 94 TYR A O 1
ATOM 754 N N . THR A 1 95 ? 36.200 -7.087 -28.568 1.00 87.94 95 THR A N 1
ATOM 755 C CA . THR A 1 95 ? 37.571 -6.784 -28.954 1.00 87.94 95 THR A CA 1
ATOM 756 C C . THR A 1 95 ? 37.745 -5.272 -28.926 1.00 87.94 95 THR A C 1
ATOM 758 O O . THR A 1 95 ? 37.087 -4.552 -29.672 1.00 87.94 95 THR A O 1
ATOM 761 N N . PHE A 1 96 ? 38.656 -4.786 -28.084 1.00 84.94 96 PHE A N 1
ATOM 762 C CA . PHE A 1 96 ? 38.924 -3.350 -27.912 1.00 84.94 96 PHE A CA 1
ATOM 763 C C . PHE A 1 96 ? 39.861 -2.764 -28.989 1.00 84.94 96 PHE A C 1
ATOM 765 O O . PHE A 1 96 ? 40.174 -1.575 -28.990 1.00 84.94 96 PHE A O 1
ATOM 772 N N . HIS A 1 97 ? 40.304 -3.586 -29.945 1.00 84.06 97 HIS A N 1
ATOM 773 C CA . HIS A 1 97 ? 41.057 -3.149 -31.121 1.00 84.06 97 HIS A CA 1
ATOM 774 C C . HIS A 1 97 ? 40.103 -2.691 -32.233 1.00 84.06 97 HIS A C 1
ATOM 776 O O . HIS A 1 97 ? 39.904 -3.384 -33.227 1.00 84.06 97 HIS A O 1
ATOM 782 N N . HIS A 1 98 ? 39.504 -1.511 -32.066 1.00 86.94 98 HIS A N 1
ATOM 783 C CA . HIS A 1 98 ? 38.623 -0.899 -33.064 1.00 86.94 98 HIS A CA 1
ATOM 784 C C . HIS A 1 98 ? 38.972 0.571 -33.323 1.00 86.94 98 HIS A C 1
ATOM 786 O O . HIS A 1 98 ? 39.628 1.234 -32.518 1.00 86.94 98 HIS A O 1
ATOM 792 N N . ARG A 1 99 ? 38.462 1.121 -34.433 1.00 85.88 99 ARG A N 1
ATOM 793 C CA . ARG A 1 99 ? 38.729 2.505 -34.879 1.00 85.88 99 ARG A CA 1
ATOM 794 C C . ARG A 1 99 ? 38.353 3.576 -33.847 1.00 85.88 99 ARG A C 1
ATOM 796 O O . ARG A 1 99 ? 38.979 4.628 -33.823 1.00 85.88 99 ARG A O 1
ATOM 803 N N . GLY A 1 100 ? 37.411 3.281 -32.945 1.00 85.75 100 GLY A N 1
ATOM 804 C CA . GLY A 1 100 ? 37.082 4.149 -31.807 1.00 85.75 100 GLY A CA 1
ATOM 805 C C . GLY A 1 100 ? 38.283 4.519 -30.921 1.00 85.75 100 GLY A C 1
ATOM 806 O O . GLY A 1 100 ? 38.323 5.635 -30.423 1.00 85.75 100 GLY A O 1
ATOM 807 N N . LYS A 1 101 ? 39.312 3.663 -30.810 1.00 81.31 101 LYS A N 1
ATOM 808 C CA . LYS A 1 101 ? 40.529 3.979 -30.044 1.00 81.31 101 LYS A CA 1
ATOM 809 C C . LYS A 1 101 ? 41.313 5.156 -30.638 1.00 81.31 101 LYS A C 1
ATOM 811 O O . LYS A 1 101 ? 41.853 5.958 -29.893 1.00 81.31 101 LYS A O 1
ATOM 816 N N . ALA A 1 102 ? 41.359 5.285 -31.964 1.00 84.06 102 ALA A N 1
ATOM 817 C CA . ALA A 1 102 ? 42.035 6.402 -32.631 1.00 84.06 102 ALA A CA 1
ATOM 818 C C . ALA A 1 102 ? 41.180 7.681 -32.660 1.00 84.06 102 ALA A C 1
ATOM 820 O O . ALA A 1 102 ? 41.719 8.776 -32.733 1.00 84.06 102 ALA A O 1
ATOM 821 N N . LEU A 1 103 ? 39.851 7.540 -32.607 1.00 83.62 103 LEU A N 1
ATOM 822 C CA . LEU A 1 103 ? 38.912 8.666 -32.662 1.00 83.62 103 LEU A CA 1
ATOM 823 C C . LEU A 1 103 ? 38.637 9.296 -31.288 1.00 83.62 103 LEU A C 1
ATOM 825 O O . LEU A 1 103 ? 38.356 10.487 -31.218 1.00 83.62 103 LEU A O 1
ATOM 829 N N . TYR A 1 104 ? 38.713 8.512 -30.208 1.00 81.94 104 TYR A N 1
ATOM 830 C CA . TYR A 1 104 ? 38.382 8.953 -28.845 1.00 81.94 104 TYR A CA 1
ATOM 831 C C . TYR A 1 104 ? 39.530 8.776 -27.836 1.00 81.94 104 TYR A C 1
ATOM 833 O O . TYR A 1 104 ? 39.398 9.204 -26.693 1.00 81.94 104 TYR A O 1
ATOM 841 N N . GLY A 1 105 ? 40.664 8.193 -28.242 1.00 70.38 105 GLY A N 1
ATOM 842 C CA . GLY A 1 105 ? 41.770 7.855 -27.336 1.00 70.38 105 GLY A CA 1
ATOM 843 C C . GLY A 1 105 ? 42.494 9.044 -26.698 1.00 70.38 105 GLY A C 1
ATOM 844 O O . GLY A 1 105 ? 43.067 8.880 -25.626 1.00 70.38 105 GLY A O 1
ATOM 845 N N . ASP A 1 106 ? 42.449 10.237 -27.302 1.00 67.31 106 ASP A N 1
ATOM 846 C CA . ASP A 1 106 ? 43.051 11.443 -26.709 1.00 67.31 106 ASP A CA 1
ATOM 847 C C . ASP A 1 106 ? 42.166 12.088 -25.628 1.00 67.31 106 ASP A C 1
ATOM 849 O O . ASP A 1 106 ? 42.689 12.745 -24.734 1.00 67.31 106 ASP A O 1
ATOM 853 N N . ARG A 1 107 ? 40.840 11.865 -25.644 1.00 61.66 107 ARG A N 1
ATOM 854 C CA . ARG A 1 107 ? 39.930 12.366 -24.590 1.00 61.66 107 ARG A CA 1
ATOM 855 C C . ARG A 1 107 ? 40.127 11.643 -23.262 1.00 61.66 107 ARG A C 1
ATOM 857 O O . ARG A 1 107 ? 40.129 12.284 -22.222 1.00 61.66 107 ARG A O 1
ATOM 864 N N . GLU A 1 108 ? 40.344 10.332 -23.316 1.00 60.25 108 GLU A N 1
ATOM 865 C CA . GLU A 1 108 ? 40.512 9.482 -22.130 1.00 60.25 108 GLU A CA 1
ATOM 866 C C . GLU A 1 108 ? 41.810 9.795 -21.365 1.00 60.25 108 GLU A C 1
ATOM 868 O O . GLU A 1 108 ? 41.880 9.614 -20.156 1.00 60.25 108 GLU A O 1
ATOM 873 N N . ARG A 1 109 ? 42.838 10.313 -22.053 1.00 61.75 109 ARG A N 1
ATOM 874 C CA . ARG A 1 109 ? 44.127 10.664 -21.439 1.00 61.75 109 ARG A CA 1
ATOM 875 C C . ARG A 1 109 ? 44.091 11.996 -20.675 1.00 61.75 109 ARG A C 1
ATOM 877 O O . ARG A 1 109 ? 44.827 12.137 -19.712 1.00 61.75 109 ARG A O 1
ATOM 884 N N . VAL A 1 110 ? 43.233 12.934 -21.088 1.00 61.28 110 VAL A N 1
ATOM 885 C CA . VAL A 1 110 ? 43.104 14.284 -20.497 1.00 61.28 110 VAL A CA 1
ATOM 886 C C . VAL A 1 110 ? 42.218 14.301 -19.243 1.00 61.28 110 VAL A C 1
ATOM 888 O O . VAL A 1 110 ? 42.385 15.170 -18.402 1.00 61.28 110 VAL A O 1
ATOM 891 N N . GLU A 1 111 ? 41.290 13.353 -19.078 1.00 59.84 111 GLU A N 1
ATOM 892 C CA . GLU A 1 111 ? 40.485 13.217 -17.844 1.00 59.84 111 GLU A CA 1
ATOM 893 C C . GLU A 1 111 ? 41.218 12.476 -16.707 1.00 59.84 111 GLU A C 1
ATOM 895 O O . GLU A 1 111 ? 40.708 12.408 -15.589 1.00 59.84 111 GLU A O 1
ATOM 900 N N . LEU A 1 112 ? 42.390 11.897 -16.990 1.00 60.81 112 LEU A N 1
ATOM 901 C CA . LEU A 1 112 ? 43.193 11.115 -16.042 1.00 60.81 112 LEU A CA 1
ATOM 902 C C . LEU A 1 112 ? 44.456 11.848 -15.543 1.00 60.81 112 LEU A C 1
ATOM 904 O O . LEU A 1 112 ? 45.160 11.294 -14.696 1.00 60.81 112 LEU A O 1
ATOM 908 N N . GLU A 1 113 ? 44.732 13.055 -16.049 1.00 48.56 113 GLU A N 1
ATOM 909 C CA . GLU A 1 113 ? 45.751 13.997 -15.543 1.00 48.56 113 GLU A CA 1
ATOM 910 C C . GLU A 1 113 ? 45.100 15.096 -14.690 1.00 48.56 113 GLU A C 1
ATOM 912 O O . GLU A 1 113 ? 45.699 15.452 -13.648 1.00 48.56 113 GLU A O 1
#

Secondary structure (DSSP, 8-state):
-HHHHHHHHHHHHHHHHHHHHHHHHHHHHHHHHHHHTT---PPPPHHHHHHHHHHHHHHHHHHHHHS-PPPPS-HHHHHTT--HHHHH--GGG----STHHHHHHHHHHHS--

InterPro domains:
  IPR018937 Membrane magnesium transporter [PF10270] (15-80)